Protein AF-A0A956F414-F1 (afdb_monomer)

pLDDT: mean 83.3, std 14.76, range [37.72, 97.81]

Structure (mmCIF, N/CA/C/O backbone):
data_AF-A0A956F414-F1
#
_entry.id   AF-A0A956F414-F1
#
loop_
_atom_site.group_PDB
_atom_site.id
_atom_site.type_symbol
_atom_sit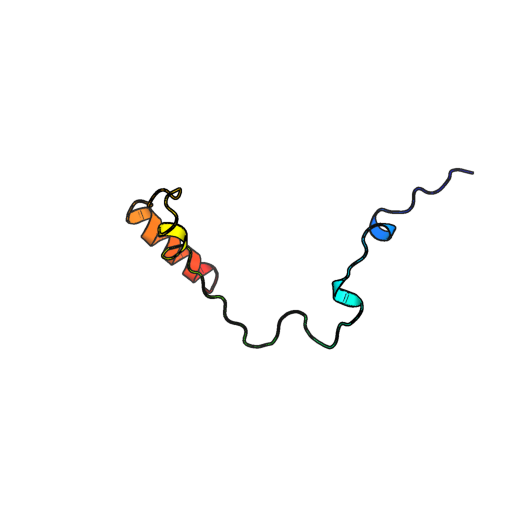e.label_atom_id
_atom_site.label_alt_id
_atom_site.label_comp_id
_atom_site.label_asym_id
_atom_site.label_entity_id
_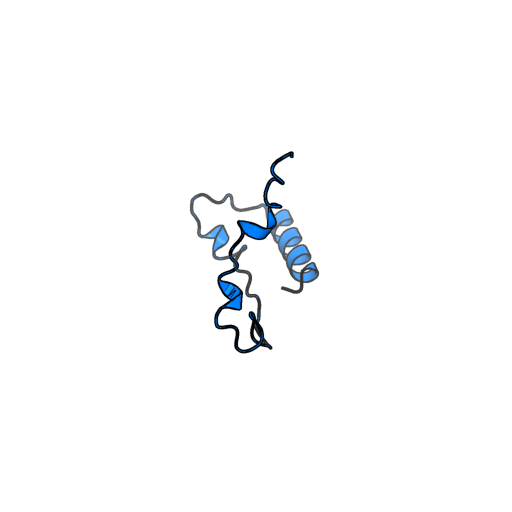atom_site.label_seq_id
_atom_site.pdbx_PDB_ins_code
_atom_site.Cartn_x
_atom_site.Cartn_y
_atom_site.Cartn_z
_atom_site.occupancy
_atom_site.B_iso_or_equiv
_atom_site.a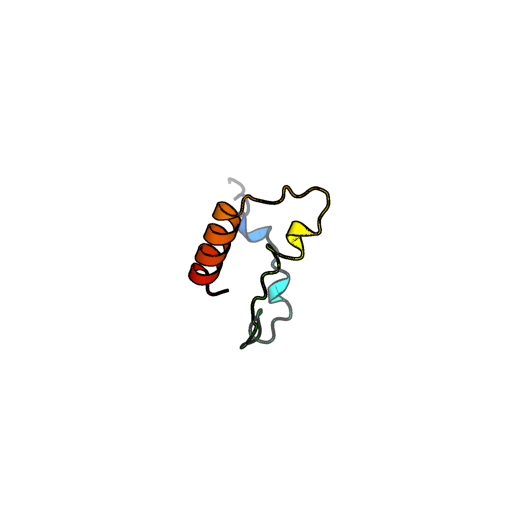uth_seq_id
_atom_site.auth_comp_id
_atom_site.auth_asym_id
_atom_site.auth_atom_id
_atom_site.pdbx_PDB_model_num
ATOM 1 N N . MET A 1 1 ? 20.012 -7.402 47.533 1.00 37.72 1 MET A N 1
ATOM 2 C CA . MET A 1 1 ? 18.690 -7.324 46.881 1.00 37.72 1 MET A CA 1
ATOM 3 C C . MET A 1 1 ? 18.855 -6.586 45.562 1.00 37.72 1 MET A C 1
ATOM 5 O O . MET A 1 1 ? 19.076 -5.384 45.595 1.00 37.72 1 MET A O 1
ATOM 9 N N . GLY A 1 2 ? 18.857 -7.293 44.429 1.00 41.25 2 GLY A N 1
ATOM 10 C CA . GLY A 1 2 ? 18.874 -6.659 43.108 1.00 41.25 2 GLY A CA 1
ATOM 11 C C . GLY A 1 2 ? 17.485 -6.121 42.787 1.00 41.25 2 GLY A C 1
ATOM 12 O O . GLY A 1 2 ? 16.507 -6.848 42.948 1.00 41.25 2 GLY A O 1
ATOM 13 N N . ALA A 1 3 ? 17.396 -4.851 42.399 1.00 52.94 3 ALA A N 1
ATOM 14 C CA . ALA A 1 3 ? 16.160 -4.279 41.888 1.00 52.94 3 ALA A CA 1
ATOM 15 C C . ALA A 1 3 ? 15.808 -5.004 40.582 1.00 52.94 3 ALA A C 1
ATOM 17 O O . ALA A 1 3 ? 16.590 -4.999 39.632 1.00 52.94 3 ALA A O 1
ATOM 18 N N . SER A 1 4 ? 14.665 -5.682 40.567 1.00 55.44 4 SER A N 1
ATOM 19 C CA . SER A 1 4 ? 14.080 -6.248 39.360 1.00 55.44 4 SER A CA 1
ATOM 20 C C . SER A 1 4 ? 13.781 -5.103 38.398 1.00 55.44 4 SER A C 1
ATOM 22 O O . SER A 1 4 ? 12.943 -4.254 38.695 1.00 55.44 4 SER A O 1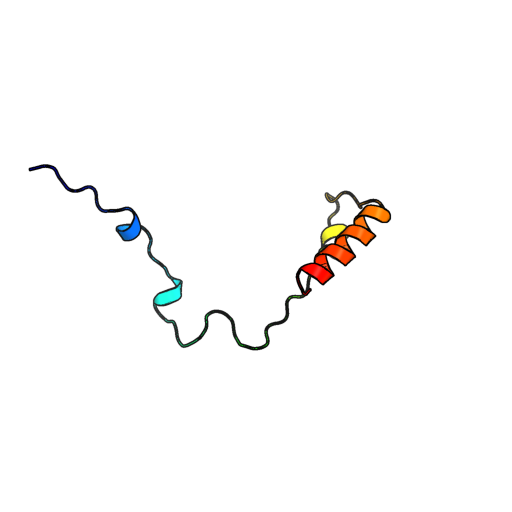
ATOM 24 N N . ASN A 1 5 ? 14.500 -5.066 37.277 1.00 62.38 5 ASN A N 1
ATOM 25 C CA . ASN A 1 5 ? 14.180 -4.207 36.146 1.00 62.38 5 ASN A CA 1
ATOM 26 C C . ASN A 1 5 ? 12.727 -4.521 35.740 1.00 62.38 5 ASN A C 1
ATOM 28 O O . ASN A 1 5 ? 12.449 -5.705 35.512 1.00 62.38 5 ASN A O 1
ATOM 32 N N . PRO A 1 6 ? 11.794 -3.552 35.728 1.00 57.91 6 PRO A N 1
ATOM 33 C CA . PRO A 1 6 ? 10.427 -3.828 35.311 1.00 57.91 6 PRO A CA 1
ATOM 34 C C . PRO A 1 6 ? 10.493 -4.387 33.893 1.00 57.91 6 PRO A C 1
ATOM 36 O O . PRO A 1 6 ? 11.168 -3.831 33.024 1.00 57.91 6 PRO A O 1
ATOM 39 N N . GLY A 1 7 ? 9.895 -5.561 33.696 1.00 58.75 7 GLY A N 1
ATOM 40 C CA . GLY A 1 7 ? 9.867 -6.185 32.384 1.00 58.75 7 GLY A CA 1
ATOM 41 C C . GLY A 1 7 ? 9.257 -5.200 31.393 1.00 58.75 7 GLY A C 1
ATOM 42 O O . GLY A 1 7 ? 8.233 -4.593 31.686 1.00 58.75 7 GLY A O 1
ATOM 43 N N . GLU A 1 8 ? 9.869 -5.072 30.219 1.00 59.44 8 GLU A N 1
ATOM 44 C CA . GLU A 1 8 ? 9.415 -4.256 29.085 1.00 59.44 8 GLU A CA 1
ATOM 45 C C . GLU A 1 8 ? 7.880 -4.140 28.876 1.00 59.44 8 GLU A C 1
ATOM 47 O O . GLU A 1 8 ? 7.442 -3.046 28.511 1.00 59.44 8 GLU A O 1
ATOM 52 N N . PRO A 1 9 ? 7.023 -5.158 29.139 1.00 62.81 9 PRO A N 1
ATOM 53 C CA . PRO A 1 9 ? 5.562 -5.000 29.078 1.00 62.81 9 PRO A CA 1
ATOM 54 C C . PRO A 1 9 ? 4.941 -3.939 30.005 1.00 62.81 9 PRO A C 1
ATOM 56 O O . PRO A 1 9 ? 3.842 -3.484 29.707 1.00 62.81 9 PRO A O 1
ATOM 59 N N . GLU A 1 10 ? 5.588 -3.516 31.097 1.00 63.56 10 GLU A N 1
ATOM 60 C CA . GLU A 1 10 ? 5.026 -2.488 31.999 1.00 63.56 10 GLU A CA 1
ATOM 61 C C . GLU A 1 10 ? 5.068 -1.063 31.413 1.00 63.56 10 GLU A C 1
ATOM 63 O O . GLU A 1 10 ? 4.389 -0.170 31.917 1.00 63.56 10 GLU A O 1
ATOM 68 N N . LEU A 1 11 ? 5.836 -0.839 30.338 1.00 77.06 11 LEU A N 1
ATOM 69 C CA . LEU A 1 11 ? 6.003 0.479 29.708 1.00 77.06 11 LEU A CA 1
ATOM 70 C C . LEU A 1 11 ? 5.118 0.696 28.474 1.00 77.06 11 LEU A C 1
ATOM 72 O O . LEU A 1 11 ? 4.993 1.828 28.004 1.00 77.06 11 LEU A O 1
ATOM 76 N N . ILE A 1 12 ? 4.514 -0.361 27.927 1.00 79.56 12 ILE A N 1
ATOM 77 C CA . ILE A 1 12 ? 3.682 -0.265 26.725 1.00 79.56 12 ILE A CA 1
ATOM 78 C C . ILE A 1 12 ? 2.221 -0.166 27.152 1.00 79.56 12 ILE A C 1
ATOM 80 O O . ILE A 1 12 ? 1.595 -1.148 27.541 1.00 79.56 12 ILE A O 1
ATOM 84 N N . TYR A 1 13 ? 1.671 1.043 27.061 1.00 77.75 13 TYR A N 1
ATOM 85 C CA . TYR A 1 13 ? 0.259 1.293 27.318 1.00 77.75 13 TYR A CA 1
ATOM 86 C C . TYR A 1 13 ? -0.544 1.203 26.013 1.00 77.75 13 TYR A C 1
ATOM 88 O O . TYR A 1 13 ? -0.399 2.051 25.129 1.00 77.75 13 TYR A O 1
ATOM 96 N N . ASP A 1 14 ? -1.380 0.169 25.884 1.00 78.62 14 ASP A N 1
ATOM 97 C CA . ASP A 1 14 ? -2.230 -0.033 24.707 1.00 78.62 14 ASP A CA 1
ATOM 98 C C . ASP A 1 14 ? -3.537 0.769 24.814 1.00 78.62 14 ASP A C 1
ATOM 100 O O . ASP A 1 14 ? -4.496 0.388 25.490 1.00 78.62 14 ASP A O 1
ATOM 104 N N . TRP A 1 15 ? -3.586 1.891 24.099 1.00 80.94 15 TRP A N 1
A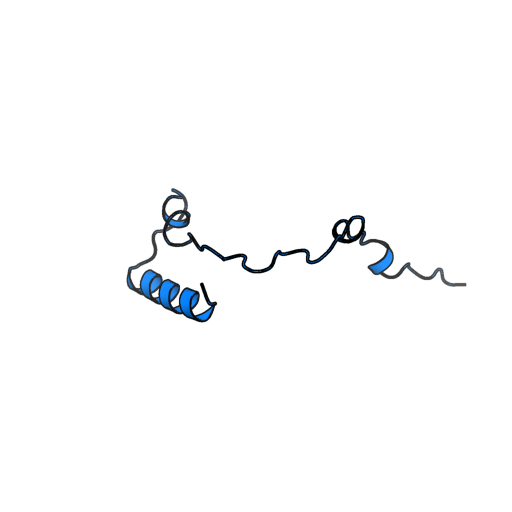TOM 105 C CA . TRP A 1 15 ? -4.760 2.762 24.025 1.00 80.94 15 TRP A CA 1
ATOM 106 C C . TRP A 1 15 ? -5.978 2.107 23.356 1.00 80.94 15 TRP A C 1
ATOM 108 O O . TRP A 1 15 ? -7.098 2.589 23.544 1.00 80.94 15 TRP A O 1
ATOM 118 N N . ASN A 1 16 ? -5.803 1.012 22.609 1.00 76.94 16 ASN A N 1
ATOM 119 C CA . ASN A 1 16 ? -6.903 0.347 21.908 1.00 76.94 16 ASN A CA 1
ATOM 120 C C . ASN A 1 16 ? -7.855 -0.408 22.851 1.00 76.94 16 ASN A C 1
ATOM 122 O O . ASN A 1 16 ? -8.988 -0.705 22.469 1.00 76.94 16 ASN A O 1
ATOM 126 N N . GLU A 1 17 ? -7.431 -0.708 24.082 1.00 75.81 17 GLU A N 1
ATOM 127 C CA . GLU A 1 17 ? -8.185 -1.556 25.018 1.00 75.81 17 GLU A CA 1
ATOM 128 C C . GLU A 1 17 ? -9.098 -0.766 25.981 1.00 75.81 17 GLU A C 1
ATOM 130 O O . GLU A 1 17 ? -10.063 -1.311 26.512 1.00 75.81 17 GLU A O 1
ATOM 135 N N . ILE A 1 18 ? -8.883 0.543 26.159 1.00 75.38 18 ILE A N 1
ATOM 136 C CA . ILE A 1 18 ? -9.549 1.364 27.199 1.00 75.38 18 ILE A CA 1
ATOM 137 C C . ILE A 1 18 ? -11.074 1.470 27.010 1.00 75.38 18 ILE A C 1
ATOM 139 O O . ILE A 1 18 ? -11.824 1.558 27.981 1.00 75.38 18 ILE A O 1
ATOM 143 N N . ALA A 1 19 ? -11.552 1.467 25.764 1.00 70.38 19 ALA A N 1
ATOM 144 C CA . ALA A 1 19 ? -12.966 1.667 25.424 1.00 70.38 19 ALA A CA 1
ATOM 145 C C . ALA A 1 19 ? -13.508 0.592 24.470 1.00 70.38 19 ALA A C 1
ATOM 147 O O . ALA A 1 19 ? -14.520 0.801 23.791 1.00 70.38 19 ALA A O 1
ATOM 148 N N . ARG A 1 20 ? -12.831 -0.559 24.389 1.00 69.19 20 ARG A N 1
ATOM 149 C CA . ARG A 1 20 ? -13.095 -1.567 23.365 1.00 69.19 20 ARG A CA 1
ATOM 150 C C . ARG A 1 20 ? -14.486 -2.188 23.530 1.00 69.19 20 ARG A C 1
ATOM 152 O O . ARG A 1 20 ? -14.716 -3.069 24.354 1.00 69.19 20 ARG A O 1
ATOM 159 N N . LYS A 1 21 ? -15.427 -1.768 22.682 1.00 67.06 21 LYS A N 1
ATOM 160 C CA . LYS A 1 21 ? -16.747 -2.394 22.519 1.00 67.06 21 LYS A CA 1
ATOM 161 C C . LYS A 1 21 ? -16.788 -3.146 21.189 1.00 67.06 21 LYS A C 1
ATOM 163 O O . LYS A 1 21 ? -17.269 -2.629 20.189 1.00 67.06 21 LYS A O 1
ATOM 168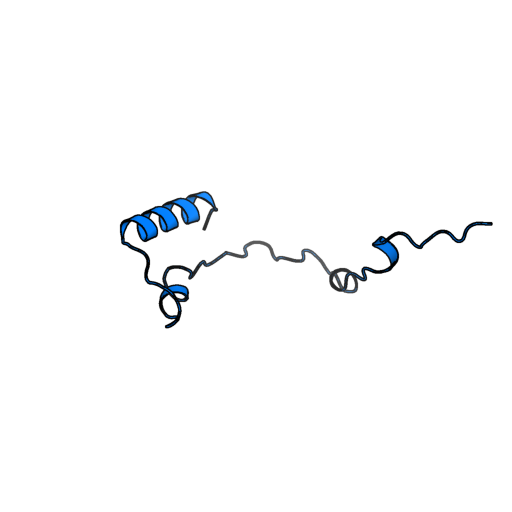 N N . GLY A 1 22 ? -16.272 -4.376 21.181 1.00 76.06 22 GLY A N 1
ATOM 169 C CA . GLY A 1 22 ? -16.327 -5.272 20.020 1.00 76.06 22 GLY A CA 1
ATOM 170 C C . GLY A 1 22 ? -14.993 -5.464 19.289 1.00 76.06 22 GLY A C 1
ATOM 171 O O . GLY A 1 22 ? -13.919 -5.402 19.891 1.00 76.06 22 GLY A O 1
ATOM 172 N N . ARG A 1 23 ? -15.064 -5.802 17.993 1.00 73.19 23 ARG A N 1
ATOM 173 C CA . ARG A 1 23 ? -13.879 -5.974 17.132 1.00 73.19 23 ARG A CA 1
ATOM 174 C C . ARG A 1 23 ? -13.282 -4.610 16.784 1.00 73.19 23 ARG A C 1
ATOM 176 O O . ARG A 1 23 ? -14.033 -3.688 16.495 1.00 73.19 23 ARG A O 1
ATOM 183 N N . VAL A 1 24 ? -11.949 -4.538 16.730 1.00 77.00 24 VAL A N 1
ATOM 184 C CA . VAL A 1 24 ? -11.203 -3.353 16.261 1.00 77.00 24 VAL A CA 1
ATOM 185 C C . VAL A 1 24 ? -11.547 -3.034 14.805 1.00 77.00 24 VAL A C 1
ATOM 187 O O . V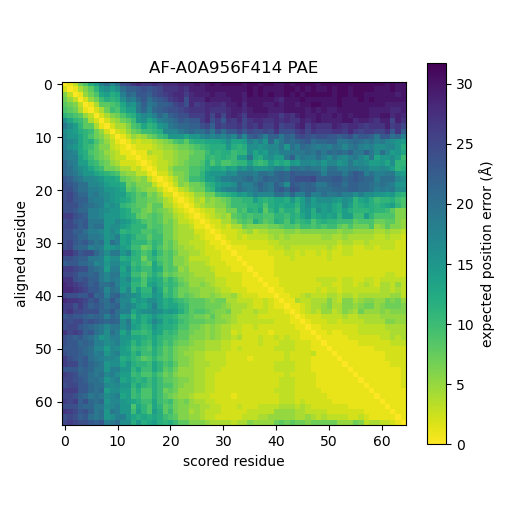AL A 1 24 ? -11.768 -1.882 14.457 1.00 77.00 24 VAL A O 1
ATOM 190 N N . ILE A 1 25 ? -11.665 -4.072 13.972 1.00 79.31 25 ILE A N 1
ATOM 191 C CA . ILE A 1 25 ? -12.084 -3.950 12.575 1.00 79.31 25 ILE A CA 1
ATOM 192 C C . ILE A 1 25 ? -13.490 -4.556 12.423 1.00 79.31 25 ILE A C 1
ATOM 194 O O . ILE A 1 25 ? -13.672 -5.748 12.739 1.00 79.31 25 ILE A O 1
ATOM 198 N N . PRO A 1 26 ? -14.483 -3.770 11.959 1.00 83.00 26 PRO A N 1
ATOM 199 C CA . PRO A 1 26 ? -15.823 -4.257 11.649 1.00 83.00 26 PRO A CA 1
ATOM 200 C C . PRO A 1 26 ? -15.812 -5.449 10.682 1.00 83.00 26 PRO A C 1
ATOM 202 O O . PRO A 1 26 ? -14.859 -5.677 9.939 1.00 83.00 26 PRO A O 1
ATOM 205 N N . LYS A 1 27 ? -16.881 -6.250 10.689 1.00 85.75 27 LYS A N 1
ATOM 206 C CA . LYS A 1 27 ? -17.055 -7.294 9.667 1.00 85.75 27 LYS A CA 1
ATOM 207 C C . LYS A 1 27 ? -17.413 -6.639 8.329 1.00 85.75 27 LYS A C 1
ATOM 209 O O . LYS A 1 27 ? -18.169 -5.675 8.327 1.00 85.75 27 LYS A O 1
ATOM 214 N N . GLY A 1 28 ? -16.927 -7.209 7.225 1.00 85.62 28 GLY A N 1
ATOM 215 C CA . GLY A 1 28 ? -17.253 -6.737 5.873 1.00 85.62 28 GLY A CA 1
ATOM 216 C C . GLY A 1 28 ? -16.506 -5.473 5.447 1.00 85.62 28 GLY A C 1
ATOM 217 O O . GLY A 1 28 ? -16.997 -4.752 4.591 1.00 85.62 28 GLY A O 1
ATOM 218 N N . VAL A 1 29 ? -15.356 -5.180 6.059 1.00 86.81 29 VAL A N 1
ATOM 219 C CA . VAL A 1 29 ? -14.440 -4.159 5.536 1.00 86.81 29 VAL A CA 1
ATOM 220 C C . VAL A 1 29 ? -13.752 -4.723 4.297 1.00 86.81 29 VAL A C 1
ATOM 222 O O . VAL A 1 29 ? -13.234 -5.839 4.339 1.00 86.81 29 VAL A O 1
ATOM 225 N N . GLU A 1 30 ? -13.754 -3.943 3.224 1.00 87.88 30 GLU A N 1
ATOM 226 C CA . GLU A 1 30 ? -13.025 -4.226 1.991 1.00 87.88 30 GLU A CA 1
ATOM 227 C C . GLU A 1 30 ? -11.709 -3.447 1.984 1.00 87.88 30 GLU A C 1
ATOM 229 O O . GLU A 1 30 ? -11.616 -2.352 2.547 1.00 87.88 30 GLU A O 1
ATOM 234 N N . PHE A 1 31 ? -10.684 -4.026 1.367 1.00 88.94 31 PHE A N 1
ATOM 235 C CA . PHE A 1 31 ? -9.401 -3.368 1.170 1.00 88.94 31 PHE A CA 1
ATOM 236 C C . PHE A 1 31 ? -9.313 -2.910 -0.282 1.00 88.94 31 PHE A C 1
ATOM 238 O O . PHE A 1 31 ? -9.279 -3.737 -1.186 1.00 88.94 31 PHE A O 1
ATOM 245 N N . PHE A 1 32 ? -9.310 -1.597 -0.499 1.00 92.19 32 PHE A N 1
ATOM 246 C CA . PHE A 1 32 ? -9.205 -1.015 -1.831 1.00 92.19 32 PHE A CA 1
ATOM 247 C C . PHE A 1 32 ? -7.787 -0.490 -2.044 1.00 92.19 32 PHE A C 1
ATOM 249 O O . PHE A 1 32 ? -7.401 0.524 -1.462 1.00 92.19 32 PHE A O 1
ATOM 256 N N . ASP A 1 33 ? -6.998 -1.210 -2.838 1.00 94.06 33 ASP A N 1
ATOM 257 C CA . ASP A 1 33 ? -5.607 -0.857 -3.104 1.00 94.06 33 ASP A CA 1
ATOM 258 C C . ASP A 1 33 ? -5.497 0.059 -4.331 1.00 94.06 33 ASP A C 1
ATOM 260 O O . ASP A 1 33 ? -5.765 -0.342 -5.465 1.00 94.06 33 ASP A O 1
ATOM 264 N N . GLU A 1 34 ? -5.085 1.307 -4.103 1.00 95.19 34 GLU A N 1
ATOM 265 C CA . GLU A 1 34 ? -4.891 2.310 -5.155 1.00 95.19 34 GLU A CA 1
ATOM 266 C C . GLU A 1 34 ? -3.418 2.460 -5.586 1.00 95.19 34 GLU A C 1
ATOM 268 O O . GLU A 1 34 ? -3.059 3.462 -6.207 1.00 95.19 34 GLU A O 1
ATOM 273 N N . THR A 1 35 ? -2.543 1.480 -5.312 1.00 94.12 35 THR A N 1
ATOM 274 C CA . THR A 1 35 ? -1.094 1.573 -5.598 1.00 94.12 35 THR A CA 1
ATOM 275 C C . THR A 1 35 ? -0.811 1.895 -7.066 1.00 94.12 35 THR A C 1
ATOM 277 O O . THR A 1 35 ? -0.002 2.770 -7.370 1.00 94.12 35 THR A O 1
ATOM 280 N N . LEU A 1 36 ? -1.510 1.238 -7.996 1.00 93.75 36 LEU A N 1
ATOM 281 C CA . LEU A 1 36 ? -1.328 1.449 -9.439 1.00 93.75 36 LEU A CA 1
ATOM 282 C C . LEU A 1 36 ? -2.072 2.676 -9.989 1.00 93.75 36 LEU A C 1
ATOM 284 O O . LEU A 1 36 ? -1.975 2.960 -11.180 1.00 93.75 36 LEU A O 1
ATOM 288 N N . ARG A 1 37 ? -2.824 3.400 -9.155 1.00 94.12 37 ARG A N 1
ATOM 289 C CA . ARG A 1 37 ? -3.569 4.595 -9.561 1.00 94.12 37 ARG A CA 1
ATOM 290 C C . ARG A 1 37 ? -3.061 5.823 -8.825 1.00 94.12 37 ARG A C 1
ATOM 292 O O . ARG A 1 37 ? -2.394 6.649 -9.435 1.00 94.12 37 ARG A O 1
ATOM 299 N N . ASP A 1 38 ? -3.377 5.933 -7.540 1.00 93.38 38 ASP A N 1
ATOM 300 C CA . ASP A 1 38 ? -3.005 7.072 -6.700 1.00 93.38 38 ASP A CA 1
ATOM 301 C C . ASP A 1 38 ? -1.489 7.095 -6.461 1.00 93.38 38 ASP A C 1
ATOM 303 O O . ASP A 1 38 ? -0.846 8.139 -6.553 1.00 93.38 38 ASP A O 1
ATOM 307 N N . GLY A 1 39 ? -0.875 5.914 -6.311 1.00 92.88 39 GLY A N 1
ATOM 308 C CA . GLY A 1 39 ? 0.582 5.801 -6.238 1.00 92.88 39 GLY A CA 1
ATOM 309 C C . GLY A 1 39 ? 1.282 6.380 -7.473 1.00 92.88 39 GLY A C 1
ATOM 310 O O . GLY A 1 39 ? 2.249 7.124 -7.331 1.00 92.88 39 GLY A O 1
ATOM 311 N N . LEU A 1 40 ? 0.753 6.126 -8.675 1.00 93.81 40 LEU A N 1
ATOM 312 C CA . LEU A 1 40 ? 1.307 6.664 -9.927 1.00 93.81 40 LEU A CA 1
ATOM 313 C C . LEU A 1 40 ? 0.989 8.150 -10.158 1.00 93.81 40 LEU A C 1
ATO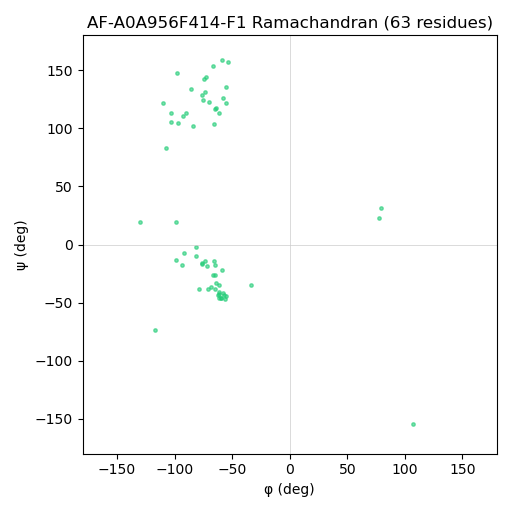M 315 O O . LEU A 1 40 ? 1.635 8.787 -10.986 1.00 93.81 40 LEU A O 1
ATOM 319 N N . GLN A 1 41 ? 0.018 8.724 -9.441 1.00 91.19 41 GLN A N 1
ATOM 320 C CA . GLN A 1 41 ? -0.265 10.163 -9.497 1.00 91.19 41 GLN A CA 1
ATOM 321 C C . GLN A 1 41 ? 0.755 10.995 -8.710 1.00 91.19 41 GLN A C 1
ATOM 323 O O . GLN A 1 41 ? 0.854 12.207 -8.922 1.00 91.19 41 GLN A O 1
ATOM 328 N N . ASN A 1 42 ? 1.534 10.373 -7.821 1.00 91.31 42 ASN A N 1
ATOM 329 C CA . ASN A 1 42 ? 2.586 11.063 -7.092 1.00 91.31 42 ASN A CA 1
ATOM 330 C C . ASN A 1 42 ? 3.750 11.423 -8.038 1.00 91.31 42 ASN A C 1
ATOM 332 O O . ASN A 1 42 ? 4.379 10.528 -8.601 1.00 91.31 42 ASN A O 1
ATOM 336 N N . PRO A 1 43 ? 4.124 12.712 -8.159 1.00 90.38 43 PRO A N 1
ATOM 337 C CA . PRO A 1 43 ? 5.171 13.152 -9.084 1.00 90.38 43 PRO A CA 1
ATOM 338 C C . PRO A 1 43 ? 6.574 12.631 -8.738 1.00 90.38 43 PRO A C 1
ATOM 340 O O . PRO A 1 43 ? 7.484 12.745 -9.554 1.00 90.38 43 PRO A O 1
ATOM 343 N N . SER A 1 44 ? 6.771 12.099 -7.529 1.00 93.06 44 SER A N 1
ATOM 344 C CA . SER A 1 44 ? 8.041 11.503 -7.092 1.00 93.06 44 SER A CA 1
ATOM 345 C C . SER A 1 44 ? 8.123 9.997 -7.353 1.00 93.06 44 SER A C 1
ATOM 347 O O . SER A 1 44 ? 9.170 9.399 -7.106 1.00 93.06 44 SER A O 1
ATOM 349 N N . VAL A 1 45 ? 7.031 9.366 -7.790 1.00 92.50 45 VAL A N 1
ATOM 350 C CA . VAL A 1 45 ? 6.998 7.929 -8.064 1.00 92.50 45 VAL A CA 1
ATOM 351 C C . VAL A 1 45 ? 7.476 7.677 -9.487 1.00 92.50 45 VAL A C 1
ATOM 353 O O . VAL A 1 45 ? 7.082 8.354 -10.434 1.00 92.50 45 VAL A O 1
ATOM 356 N N . VAL A 1 46 ? 8.360 6.693 -9.627 1.00 92.94 46 VAL A N 1
ATOM 357 C CA . VAL A 1 46 ? 8.761 6.186 -10.938 1.00 92.94 46 VAL A CA 1
ATOM 358 C C . VAL A 1 46 ? 7.623 5.330 -11.463 1.00 92.94 46 VAL A C 1
ATOM 360 O O . VAL A 1 46 ? 7.218 4.383 -10.790 1.00 92.94 46 VAL A O 1
ATOM 363 N N . ASP A 1 47 ? 7.128 5.659 -12.654 1.00 93.38 47 ASP A N 1
ATOM 364 C CA . ASP A 1 47 ? 6.159 4.810 -13.335 1.00 93.38 47 ASP A CA 1
ATOM 365 C C . ASP A 1 47 ? 6.829 3.471 -13.695 1.00 93.38 47 ASP A C 1
ATOM 367 O O . ASP A 1 47 ? 7.807 3.481 -14.449 1.00 93.38 47 ASP A O 1
ATOM 371 N N . PRO A 1 48 ? 6.376 2.330 -13.141 1.00 94.62 48 PRO A N 1
ATOM 372 C CA . PRO A 1 48 ? 6.976 1.043 -13.447 1.00 94.62 48 PRO A CA 1
ATOM 373 C C . PRO A 1 48 ? 6.732 0.643 -14.906 1.00 94.62 48 PRO A C 1
ATOM 375 O O . PRO A 1 48 ? 5.721 1.010 -15.522 1.00 94.62 48 PRO A O 1
ATOM 378 N N . GLU A 1 49 ? 7.641 -0.173 -15.438 1.00 97.25 49 GLU A N 1
ATOM 379 C CA . GLU A 1 49 ? 7.485 -0.789 -16.755 1.00 97.25 49 GLU A CA 1
ATOM 380 C C . GLU A 1 49 ? 6.209 -1.644 -16.809 1.00 97.25 49 GLU A C 1
ATOM 382 O O . GLU A 1 49 ? 5.655 -2.069 -15.784 1.00 97.25 49 GLU A O 1
ATOM 387 N N . ILE A 1 50 ? 5.706 -1.905 -18.016 1.00 96.75 50 ILE A N 1
ATOM 388 C CA . ILE A 1 50 ? 4.427 -2.607 -18.182 1.00 96.75 50 ILE A CA 1
ATOM 389 C C . ILE A 1 50 ? 4.463 -4.023 -17.587 1.00 96.75 50 ILE A C 1
ATOM 391 O O . ILE A 1 50 ? 3.483 -4.470 -16.988 1.00 96.75 50 ILE A O 1
ATOM 395 N N . GLU A 1 51 ? 5.601 -4.708 -17.668 1.00 97.81 51 GLU A N 1
ATOM 396 C CA . GLU A 1 51 ? 5.813 -6.033 -17.086 1.00 97.81 51 GLU A CA 1
ATOM 397 C C . GLU A 1 51 ? 5.734 -6.005 -15.555 1.00 97.81 51 GLU A C 1
ATOM 399 O O . GLU A 1 51 ? 5.161 -6.910 -14.940 1.00 97.81 51 GLU A O 1
ATOM 404 N N . ASP A 1 52 ? 6.256 -4.947 -14.935 1.00 97.12 52 ASP A N 1
ATOM 405 C CA . ASP A 1 52 ? 6.213 -4.767 -13.487 1.00 97.12 52 ASP A CA 1
ATOM 406 C C . ASP A 1 52 ? 4.792 -4.450 -13.010 1.00 97.12 52 ASP A C 1
ATOM 408 O O . ASP A 1 52 ? 4.346 -5.001 -12.000 1.00 97.12 52 ASP A O 1
ATOM 412 N N . LYS A 1 53 ? 4.029 -3.655 -13.773 1.00 95.94 53 LYS A N 1
ATOM 413 C CA . LYS A 1 53 ? 2.597 -3.417 -13.513 1.00 95.94 53 LYS A CA 1
ATOM 414 C C . LYS A 1 53 ? 1.794 -4.717 -13.552 1.00 95.94 53 LYS A C 1
ATOM 416 O O . LYS A 1 53 ? 1.007 -4.981 -12.646 1.00 95.94 53 LYS A O 1
ATOM 421 N N . LEU A 1 54 ? 2.022 -5.561 -14.560 1.00 97.44 54 LEU A N 1
ATOM 422 C CA . LEU A 1 54 ? 1.363 -6.868 -14.671 1.00 97.44 54 LEU A CA 1
ATOM 423 C C . LEU A 1 54 ? 1.721 -7.783 -13.496 1.00 97.44 54 LEU A C 1
ATOM 425 O O . LEU A 1 54 ? 0.852 -8.428 -12.907 1.00 97.44 54 LEU A O 1
ATOM 429 N N . LYS A 1 55 ? 2.999 -7.808 -13.108 1.00 97.56 55 LYS A N 1
ATOM 430 C CA . LYS A 1 55 ? 3.453 -8.563 -11.941 1.00 97.56 55 LYS A CA 1
ATOM 431 C C . LYS A 1 55 ? 2.791 -8.071 -10.655 1.00 97.56 55 LYS A C 1
ATOM 433 O O . LYS A 1 55 ? 2.385 -8.907 -9.850 1.00 97.56 55 LYS A O 1
ATOM 438 N N . LEU A 1 56 ? 2.663 -6.756 -10.468 1.00 95.81 56 LEU A N 1
ATOM 439 C CA . LEU A 1 56 ? 1.973 -6.164 -9.321 1.00 95.81 56 LEU A CA 1
ATOM 440 C C . LEU A 1 56 ? 0.510 -6.608 -9.263 1.00 95.81 56 LEU A C 1
ATOM 442 O O . LEU A 1 56 ? 0.093 -7.099 -8.221 1.00 95.81 56 LEU A O 1
ATOM 446 N N . ILE A 1 57 ? -0.224 -6.575 -10.379 1.00 96.19 57 ILE A N 1
ATOM 447 C CA . ILE A 1 57 ? -1.616 -7.061 -10.437 1.00 96.19 57 ILE A CA 1
ATOM 448 C C . ILE A 1 57 ? -1.714 -8.523 -9.976 1.00 96.19 57 ILE A C 1
ATOM 450 O O . ILE A 1 57 ? -2.546 -8.860 -9.137 1.00 96.19 57 ILE A O 1
ATOM 454 N N . HIS A 1 58 ? -0.830 -9.398 -10.460 1.00 97.31 58 HIS A N 1
ATOM 455 C CA . HIS A 1 58 ? -0.819 -10.801 -10.031 1.00 97.31 58 HIS A CA 1
ATOM 456 C C . HIS A 1 58 ? -0.437 -10.993 -8.557 1.00 97.31 58 HIS A C 1
ATOM 458 O O . HIS A 1 58 ? -0.781 -12.014 -7.963 1.00 97.31 58 HIS A O 1
ATOM 464 N N . LEU A 1 59 ? 0.320 -10.068 -7.966 1.00 96.62 59 LEU A N 1
ATOM 465 C CA . LEU A 1 59 ? 0.639 -10.096 -6.539 1.00 96.62 59 LEU A CA 1
ATOM 466 C C . LEU A 1 59 ? -0.530 -9.587 -5.693 1.00 96.62 59 LEU A C 1
ATOM 468 O O . LEU A 1 59 ? -0.789 -10.169 -4.645 1.00 96.62 59 LEU A O 1
ATOM 472 N N . MET A 1 60 ? -1.246 -8.564 -6.158 1.00 95.38 60 MET A N 1
ATOM 473 C CA . MET A 1 60 ? -2.448 -8.036 -5.507 1.00 95.38 60 MET A CA 1
ATOM 474 C C . MET A 1 60 ? -3.543 -9.110 -5.435 1.00 95.38 60 MET A C 1
ATOM 476 O O . MET A 1 60 ? -4.040 -9.394 -4.349 1.00 95.38 60 MET A O 1
ATOM 480 N N . ASP A 1 61 ? -3.784 -9.827 -6.537 1.00 95.31 61 ASP A N 1
ATOM 481 C CA . ASP A 1 61 ? -4.703 -10.977 -6.572 1.00 95.31 61 ASP A CA 1
ATOM 482 C C . ASP A 1 61 ? -4.305 -12.067 -5.557 1.00 95.31 61 ASP A C 1
ATOM 484 O O . ASP A 1 61 ? -5.124 -12.556 -4.780 1.00 95.31 61 ASP A O 1
ATOM 488 N N . LYS A 1 62 ? -3.006 -12.388 -5.460 1.00 96.62 62 LYS A N 1
ATOM 489 C CA . LYS A 1 62 ? -2.491 -13.344 -4.459 1.00 96.62 62 LYS A CA 1
ATOM 490 C C . LYS A 1 62 ? -2.647 -12.867 -3.013 1.00 96.62 62 LYS A C 1
ATOM 492 O O . LYS A 1 62 ? -2.686 -13.708 -2.115 1.00 96.62 62 LYS A O 1
ATOM 497 N N . LEU A 1 63 ? -2.691 -11.557 -2.781 1.00 93.75 63 LEU A N 1
ATOM 4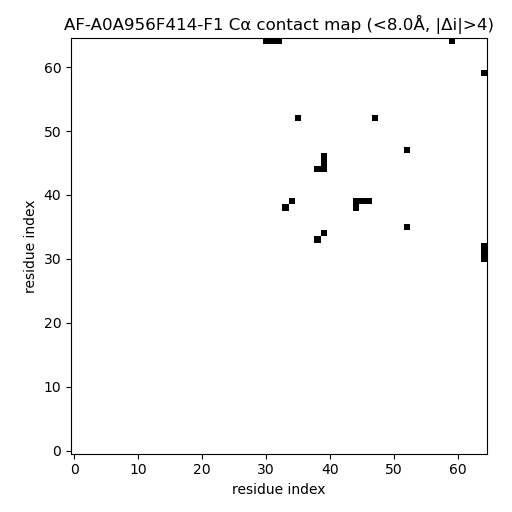98 C CA . LEU A 1 63 ? -2.950 -10.960 -1.469 1.00 93.75 63 LEU A CA 1
ATOM 499 C C . LEU A 1 63 ? -4.451 -10.919 -1.131 1.00 93.75 63 LEU A C 1
ATOM 501 O O . LEU A 1 63 ? -4.790 -10.677 0.027 1.00 93.75 63 LEU A O 1
ATOM 505 N N . GLY A 1 64 ? -5.331 -11.218 -2.093 1.00 91.19 64 GLY A N 1
ATOM 506 C CA . GLY A 1 64 ? -6.784 -11.172 -1.926 1.00 91.19 64 GLY A CA 1
ATOM 507 C C . GLY A 1 64 ? -7.357 -9.757 -2.013 1.00 91.19 64 GLY A C 1
ATOM 508 O O . GLY A 1 64 ? -8.322 -9.459 -1.310 1.00 91.19 64 GLY A O 1
ATOM 509 N N . ILE A 1 65 ? -6.717 -8.908 -2.821 1.00 89.12 65 ILE A N 1
ATOM 510 C CA . ILE A 1 65 ? -7.089 -7.517 -3.106 1.00 89.12 65 ILE A CA 1
ATOM 511 C C . ILE A 1 65 ? -7.883 -7.460 -4.410 1.00 89.12 65 ILE A C 1
ATOM 513 O O . ILE A 1 65 ? -7.411 -8.065 -5.399 1.00 89.12 65 ILE A O 1
#

Sequence (65 aa):
MGASNPGEPELIYDWNEIARKGRVIPKGVEFFDETLRDGLQNPSVVDPEIEDKLKLIHLMDKLGI

Secondary structure (DSSP, 8-state):
----PPPGGGG---TTSTT--S-SS-TT------TTTHHHHSTTSPPPPHHHHHHHHHHHHHHT-

Mean predicted aligned error: 11.36 Å

Radius of gyration: 21.53 Å; Cα contacts (8 Å, |Δi|>4): 12; chains: 1; bounding box: 36×26×65 Å

Foldseek 3Di:
DDDPDPPPVVPDDDPCPPDDDDDPDDPPDDDDDCCLPVVVVPPPDDNDDPVVVVVVVVVVVVVVD

Solvent-accessible surface area (backbone atoms only — not comparable to full-atom values): 4573 Å² total; per-residue (Å²): 136,82,82,77,74,78,59,74,75,81,76,64,81,69,78,75,65,82,76,62,84,75,69,96,67,68,87,90,74,82,73,84,84,48,62,89,52,61,47,61,68,37,92,87,48,80,80,70,56,73,69,54,50,54,51,48,54,59,49,37,51,74,71,74,88